Protein AF-A0A953X291-F1 (afdb_monomer)

Mean predicted aligned error: 5.27 Å

Secondary structure (DSSP, 8-state):
-HHHHHHHHHHHHHHHHHHHHHHHHHHHHHHHHHHTT-HHHHHHHHHHHHHHH--HHHHHHHHHHHHHTT-HHHHHHHHHHHHHSTTS--HHHHHHHHHHHHHHHHHTT-HHHHHH-

Nearest PDB structures (foldseek):
  9hmf-assembly1_K  TM=7.907E-01  e=2.270E+00  Campylobacter jejuni
  8sah-assembly1_B  TM=6.135E-01  e=1.392E+00  Homo sapiens
  8w15-assembly1_B  TM=6.380E-01  e=1.928E+00  Homo sapiens
  2xpi-assembly1_D  TM=4.468E-01  e=1.318E+00  Schizosaccharomyces pombe
  3q15-assembly1_A-2  TM=4.221E-01  e=4.598E+00  Bacillus subtilis

Foldseek 3Di:
DPPVVVVVVVVVVVVVVVVVVVVLVVLLVVLVVCLVPPLPVQLVVLVVVCVVPNALSSLLSNLVSCLSVVVLQSSLVSLQCLLVDPRSDDPVSSVVSLVSSLVSCVVVVNNVVSVVD

Sequence (117 aa):
MSLIAAAVSLALLQTAGEKLATAEQARLDACLARIQSDPENAYEDGLAWSFEGNRPGARQCTALALIALGHIEDGAARLVDLANASDGGTMEQRAAYLSQAGNAYIEADAPDQALTA

pLDDT: mean 92.33, std 12.75, range [52.38, 98.88]

Structure (mmCIF, N/CA/C/O backbone):
data_AF-A0A953X291-F1
#
_entry.id   AF-A0A953X291-F1
#
loop_
_atom_site.group_PDB
_atom_site.id
_atom_site.type_symbol
_atom_site.label_atom_id
_atom_site.label_alt_id
_atom_site.label_comp_id
_atom_site.label_asym_id
_atom_site.label_entity_id
_atom_site.label_seq_id
_atom_site.pdbx_PDB_ins_code
_atom_site.Cartn_x
_atom_site.Cartn_y
_atom_site.Cartn_z
_atom_site.occupancy
_atom_site.B_iso_or_equiv
_atom_site.auth_seq_id
_atom_site.auth_comp_id
_atom_site.auth_asym_id
_atom_site.auth_atom_id
_atom_site.pdbx_PDB_model_num
ATOM 1 N N . MET A 1 1 ? 44.736 -7.447 -17.790 1.00 52.38 1 MET A N 1
ATOM 2 C CA . MET A 1 1 ? 43.539 -7.252 -18.642 1.00 52.38 1 MET A CA 1
ATOM 3 C C . MET A 1 1 ? 42.230 -7.814 -18.069 1.00 52.38 1 MET A C 1
ATOM 5 O O . MET A 1 1 ? 41.194 -7.354 -18.520 1.00 52.38 1 MET A O 1
ATOM 9 N N . SER A 1 2 ? 42.215 -8.713 -17.070 1.00 57.78 2 SER A N 1
ATOM 10 C CA . SER A 1 2 ? 40.951 -9.274 -16.528 1.00 57.78 2 SER A CA 1
ATOM 11 C C . SER A 1 2 ? 40.185 -8.402 -15.523 1.00 57.78 2 SER A C 1
ATOM 13 O O . SER A 1 2 ? 38.991 -8.608 -15.346 1.00 57.78 2 SER A O 1
ATOM 15 N N . LEU A 1 3 ? 40.825 -7.425 -14.872 1.00 54.12 3 LEU A N 1
ATOM 16 C CA . LEU A 1 3 ? 40.175 -6.632 -13.812 1.00 54.12 3 LEU A CA 1
ATOM 17 C C . LEU A 1 3 ? 39.234 -5.537 -14.348 1.00 54.12 3 LEU A C 1
ATOM 19 O O . LEU A 1 3 ? 38.282 -5.161 -13.674 1.00 54.12 3 LEU A O 1
ATOM 23 N N . ILE A 1 4 ? 39.457 -5.055 -15.575 1.00 56.19 4 ILE A N 1
ATOM 24 C CA . ILE A 1 4 ? 38.665 -3.962 -16.166 1.00 56.19 4 ILE A CA 1
ATOM 25 C C . ILE A 1 4 ? 37.320 -4.484 -16.706 1.00 56.19 4 ILE A C 1
ATOM 27 O O . ILE A 1 4 ? 36.299 -3.818 -16.565 1.00 56.19 4 ILE A O 1
ATOM 31 N N . ALA A 1 5 ? 37.286 -5.706 -17.251 1.00 53.94 5 ALA A N 1
ATOM 32 C CA . ALA A 1 5 ? 36.059 -6.316 -17.778 1.00 53.94 5 ALA A CA 1
ATOM 33 C C . ALA A 1 5 ? 35.026 -6.650 -16.678 1.00 53.94 5 ALA A C 1
ATOM 35 O O . ALA A 1 5 ? 33.819 -6.526 -16.894 1.00 53.94 5 ALA A O 1
ATOM 36 N N . ALA A 1 6 ? 35.488 -7.012 -15.475 1.00 56.22 6 ALA A N 1
ATOM 37 C CA . ALA A 1 6 ? 34.613 -7.272 -14.331 1.00 56.22 6 ALA A CA 1
ATOM 38 C C . ALA A 1 6 ? 33.943 -5.990 -13.794 1.00 56.22 6 ALA A C 1
ATOM 40 O O . ALA A 1 6 ? 32.777 -6.021 -13.406 1.00 56.22 6 ALA A O 1
ATOM 41 N N . ALA A 1 7 ? 34.643 -4.849 -13.831 1.00 58.19 7 ALA A N 1
ATOM 42 C CA . ALA A 1 7 ? 34.129 -3.572 -13.3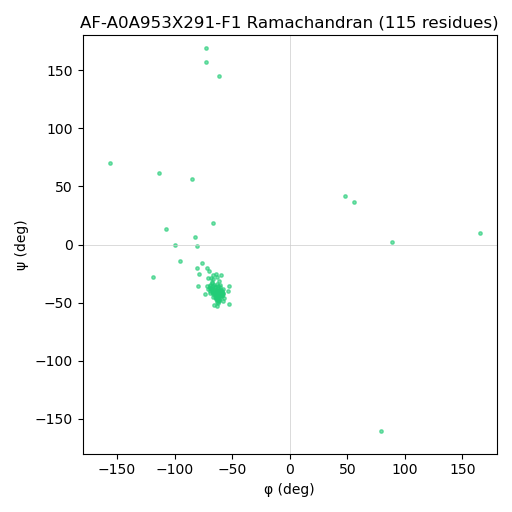30 1.00 58.19 7 ALA A CA 1
ATOM 43 C C . ALA A 1 7 ? 32.988 -2.997 -14.196 1.00 58.19 7 ALA A C 1
ATOM 45 O O . ALA A 1 7 ? 32.012 -2.476 -13.662 1.00 58.19 7 ALA A O 1
ATOM 46 N N . VAL A 1 8 ? 33.067 -3.146 -15.525 1.00 58.72 8 VAL A N 1
ATOM 47 C CA . VAL A 1 8 ? 32.016 -2.685 -16.459 1.00 58.72 8 VAL A CA 1
ATOM 48 C C . VAL A 1 8 ? 30.715 -3.477 -16.286 1.00 58.72 8 VAL A C 1
ATOM 50 O O . VAL A 1 8 ? 29.625 -2.916 -16.372 1.00 58.72 8 VAL A O 1
ATOM 53 N N . SER A 1 9 ? 30.824 -4.772 -15.983 1.00 60.94 9 SER A N 1
ATOM 54 C CA . SER A 1 9 ? 29.667 -5.651 -15.784 1.00 60.94 9 SER A CA 1
ATOM 55 C C . SER A 1 9 ? 28.876 -5.278 -14.523 1.00 60.94 9 SER A C 1
ATOM 57 O O . SER A 1 9 ? 27.650 -5.276 -14.547 1.00 60.94 9 SER A O 1
ATOM 59 N N . LEU A 1 10 ? 29.560 -4.893 -13.439 1.00 60.06 10 LEU A N 1
ATOM 60 C CA . LEU A 1 10 ? 28.919 -4.536 -12.169 1.00 60.06 10 LEU A CA 1
ATOM 61 C C . LEU A 1 10 ? 28.186 -3.182 -12.228 1.00 60.06 10 LEU A C 1
ATOM 63 O O . LEU A 1 10 ? 27.112 -3.039 -11.647 1.00 60.06 10 LEU A O 1
ATOM 67 N N . ALA A 1 11 ? 28.729 -2.209 -12.968 1.00 62.97 11 ALA A N 1
ATOM 68 C CA . ALA A 1 11 ? 28.122 -0.885 -13.123 1.00 62.97 11 ALA A CA 1
ATOM 69 C C . ALA A 1 11 ? 26.780 -0.927 -13.883 1.00 62.97 11 ALA A C 1
ATOM 71 O O . ALA A 1 11 ? 25.855 -0.190 -13.550 1.00 62.97 11 ALA A O 1
ATOM 72 N N . LEU A 1 12 ? 26.638 -1.819 -14.871 1.00 64.06 12 LEU A N 1
ATOM 73 C CA . LEU A 1 12 ? 25.400 -1.959 -15.649 1.00 64.06 12 LEU A CA 1
ATOM 74 C C . LEU A 1 12 ? 24.235 -2.511 -14.809 1.00 64.06 12 LEU A C 1
ATOM 76 O O . LEU A 1 12 ? 23.111 -2.025 -14.944 1.00 64.06 12 LEU A O 1
ATOM 80 N N . LEU A 1 13 ? 24.491 -3.470 -13.908 1.00 65.25 13 LEU A N 1
ATOM 81 C CA . LEU A 1 13 ? 23.443 -4.065 -13.064 1.00 65.25 13 LEU A CA 1
ATOM 82 C C . LEU A 1 13 ? 22.823 -3.061 -12.080 1.00 65.25 13 LEU A C 1
ATOM 84 O O . LEU A 1 13 ? 21.615 -3.106 -11.855 1.00 65.25 13 LEU A O 1
ATOM 88 N N . GLN A 1 14 ? 23.616 -2.140 -11.525 1.00 67.81 14 GLN A N 1
ATOM 89 C CA . GLN A 1 14 ? 23.114 -1.154 -10.558 1.00 67.81 14 GLN A CA 1
ATOM 90 C C . GLN A 1 14 ? 22.064 -0.225 -11.183 1.00 67.81 14 GLN A C 1
ATOM 92 O O . GLN A 1 14 ? 21.022 0.032 -10.586 1.00 67.81 14 GLN A O 1
ATOM 97 N N . THR A 1 15 ? 22.277 0.183 -12.436 1.00 77.50 15 THR A N 1
ATOM 98 C CA . THR A 1 15 ? 21.341 1.071 -13.145 1.00 77.50 15 THR A CA 1
ATOM 99 C C . THR A 1 15 ? 19.997 0.415 -13.463 1.00 77.50 15 THR A C 1
ATOM 101 O O . THR A 1 15 ? 18.984 1.104 -13.556 1.00 77.50 15 THR A O 1
ATOM 104 N N . ALA A 1 16 ? 19.961 -0.910 -13.636 1.00 83.06 16 ALA A N 1
ATOM 105 C CA . ALA A 1 16 ? 18.725 -1.629 -13.931 1.00 83.06 16 ALA A CA 1
ATOM 106 C C . ALA A 1 16 ? 17.822 -1.728 -12.693 1.00 83.06 16 ALA A C 1
ATOM 108 O O . ALA A 1 16 ? 16.621 -1.490 -12.797 1.00 83.06 16 ALA A O 1
ATOM 109 N N . GLY A 1 17 ? 18.401 -2.027 -11.525 1.00 84.62 17 GLY A N 1
ATOM 110 C CA . GLY A 1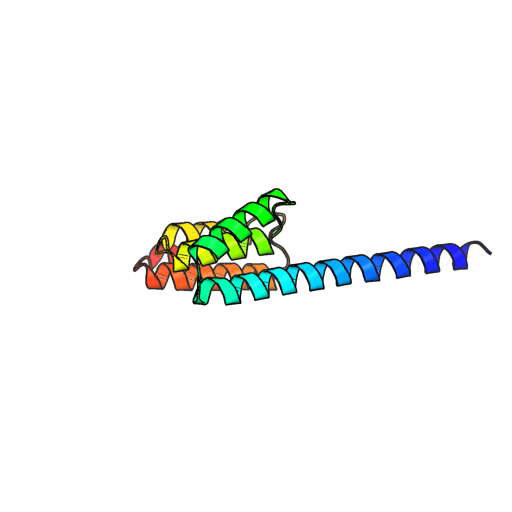 17 ? 17.661 -2.101 -10.263 1.00 84.62 17 GLY A CA 1
ATOM 111 C C . GLY A 1 17 ? 17.035 -0.763 -9.871 1.00 84.62 17 GLY A C 1
ATOM 112 O O . GLY A 1 17 ? 15.859 -0.716 -9.520 1.00 84.62 17 GLY A O 1
ATOM 113 N N . GLU A 1 18 ? 17.787 0.330 -10.011 1.00 88.06 18 GLU A N 1
ATOM 114 C CA . GLU A 1 18 ? 17.288 1.679 -9.732 1.00 88.06 18 GLU A CA 1
ATOM 115 C C . GLU A 1 18 ? 16.165 2.081 -10.697 1.00 88.06 18 GLU A C 1
ATOM 117 O O . GLU A 1 18 ? 15.107 2.517 -10.255 1.00 88.06 18 GLU A O 1
ATOM 122 N N . LYS A 1 19 ? 16.326 1.828 -12.005 1.00 91.31 19 LYS A N 1
ATOM 123 C CA . LYS A 1 19 ? 15.264 2.074 -12.996 1.00 91.31 19 LYS A CA 1
ATOM 124 C C . LYS A 1 19 ? 13.983 1.303 -12.691 1.00 91.31 19 LYS A C 1
ATOM 126 O O . LYS A 1 19 ? 12.898 1.858 -12.842 1.00 91.31 19 LYS A O 1
ATOM 131 N N . LEU A 1 20 ? 14.101 0.040 -12.277 1.00 89.88 20 LEU A N 1
ATOM 132 C CA . LEU A 1 20 ? 12.948 -0.757 -11.864 1.00 89.88 20 LEU A CA 1
ATOM 133 C C . LEU A 1 20 ? 12.290 -0.151 -10.623 1.00 89.88 20 LEU A C 1
ATOM 135 O O . LEU A 1 20 ? 11.082 0.034 -10.627 1.00 89.88 20 LEU A O 1
ATOM 139 N N . ALA A 1 21 ? 13.062 0.217 -9.598 1.00 90.50 21 ALA A N 1
ATOM 140 C CA . ALA A 1 21 ? 12.520 0.854 -8.399 1.00 90.50 21 ALA A CA 1
ATOM 141 C C . ALA A 1 21 ? 11.788 2.170 -8.722 1.00 90.50 21 ALA A C 1
ATOM 143 O O . ALA A 1 21 ? 10.676 2.383 -8.245 1.00 90.50 21 ALA A O 1
ATOM 144 N N . THR A 1 22 ? 12.357 3.016 -9.587 1.00 94.81 22 THR A N 1
ATOM 145 C CA . THR A 1 22 ? 11.704 4.247 -10.058 1.00 94.81 22 THR A CA 1
ATOM 146 C C . THR A 1 22 ? 10.408 3.957 -10.816 1.00 94.81 22 THR A C 1
ATOM 148 O O . THR A 1 22 ? 9.414 4.645 -10.602 1.00 94.81 22 THR A O 1
ATOM 151 N N . ALA A 1 23 ? 10.390 2.944 -11.687 1.00 94.69 23 ALA A N 1
ATOM 152 C CA . ALA A 1 23 ? 9.192 2.574 -12.439 1.00 94.69 23 ALA A CA 1
ATOM 153 C C . ALA A 1 23 ? 8.079 2.021 -11.531 1.00 94.69 23 ALA A C 1
ATOM 155 O O . ALA A 1 23 ? 6.916 2.382 -11.697 1.00 94.69 23 ALA A O 1
ATOM 156 N N . GLU A 1 24 ? 8.431 1.184 -10.551 1.00 94.94 24 GLU A N 1
ATOM 157 C CA . GLU A 1 24 ? 7.486 0.650 -9.562 1.00 94.94 24 GLU A CA 1
ATOM 158 C C . GLU A 1 24 ? 6.900 1.774 -8.699 1.00 94.94 24 GLU A C 1
ATOM 160 O O . GLU A 1 24 ? 5.691 1.804 -8.477 1.00 94.94 24 GLU A O 1
ATOM 165 N N . GLN A 1 25 ? 7.729 2.734 -8.271 1.00 96.62 25 GLN A N 1
ATOM 166 C CA . GLN A 1 25 ? 7.258 3.900 -7.524 1.00 96.62 25 GLN A CA 1
ATOM 167 C C . GLN A 1 25 ? 6.316 4.766 -8.367 1.00 96.62 25 GLN A C 1
ATOM 169 O O . GLN A 1 25 ? 5.235 5.108 -7.904 1.00 96.62 25 GLN A O 1
ATOM 174 N N . ALA A 1 26 ? 6.667 5.056 -9.623 1.00 97.94 26 ALA A N 1
ATOM 175 C CA . ALA A 1 26 ? 5.810 5.837 -10.513 1.00 97.94 26 ALA A CA 1
ATOM 176 C C . ALA A 1 26 ? 4.449 5.160 -10.763 1.00 97.94 26 ALA A C 1
ATOM 178 O O . ALA A 1 26 ? 3.425 5.838 -10.851 1.00 97.94 26 ALA A O 1
ATOM 179 N N . ARG A 1 27 ? 4.417 3.822 -10.854 1.00 97.12 27 ARG A N 1
ATOM 180 C CA . ARG A 1 27 ? 3.165 3.060 -10.986 1.00 97.12 27 ARG A CA 1
ATOM 181 C C . ARG A 1 27 ? 2.330 3.110 -9.705 1.00 97.12 27 ARG A C 1
ATOM 183 O O . ARG A 1 27 ? 1.114 3.265 -9.795 1.00 97.12 27 ARG A O 1
ATOM 190 N N . LEU A 1 28 ? 2.965 3.034 -8.532 1.00 98.25 28 LEU A N 1
ATOM 191 C CA . LEU A 1 28 ? 2.282 3.235 -7.254 1.00 98.25 28 LEU A CA 1
ATOM 192 C C . LEU A 1 28 ? 1.693 4.649 -7.161 1.00 98.25 28 LEU A C 1
ATOM 194 O O . LEU A 1 28 ? 0.509 4.778 -6.873 1.00 98.25 28 LEU A O 1
ATOM 198 N N . ASP A 1 29 ? 2.466 5.689 -7.471 1.00 98.44 29 ASP A N 1
ATOM 199 C CA . ASP A 1 29 ? 2.002 7.082 -7.433 1.00 98.44 29 ASP A CA 1
ATOM 200 C C . ASP A 1 29 ? 0.795 7.303 -8.362 1.00 98.44 29 ASP A C 1
ATOM 202 O O . ASP A 1 29 ? -0.179 7.958 -7.988 1.00 98.44 29 ASP A O 1
ATOM 206 N N . ALA A 1 30 ? 0.820 6.702 -9.558 1.00 98.31 30 ALA A N 1
ATOM 207 C CA . ALA A 1 30 ? -0.306 6.726 -10.486 1.00 98.31 30 ALA A CA 1
ATOM 208 C C . ALA A 1 30 ? -1.546 6.015 -9.919 1.00 98.31 30 ALA A C 1
ATOM 210 O O . ALA A 1 30 ? -2.656 6.530 -10.053 1.00 98.31 30 ALA A O 1
ATOM 211 N N . CYS A 1 31 ? -1.368 4.870 -9.250 1.00 98.56 31 CYS A N 1
ATOM 212 C CA . CYS A 1 31 ? -2.467 4.202 -8.555 1.00 98.56 31 CYS A CA 1
ATOM 213 C C . CYS A 1 31 ? -3.048 5.081 -7.441 1.00 98.56 31 CYS A C 1
ATOM 215 O O . CYS A 1 31 ? -4.259 5.275 -7.395 1.00 98.56 31 CYS A O 1
ATOM 217 N N . LEU A 1 32 ? -2.204 5.674 -6.589 1.00 98.44 32 LEU A N 1
ATOM 218 C CA . LEU A 1 32 ? -2.654 6.556 -5.507 1.00 98.44 32 LEU A 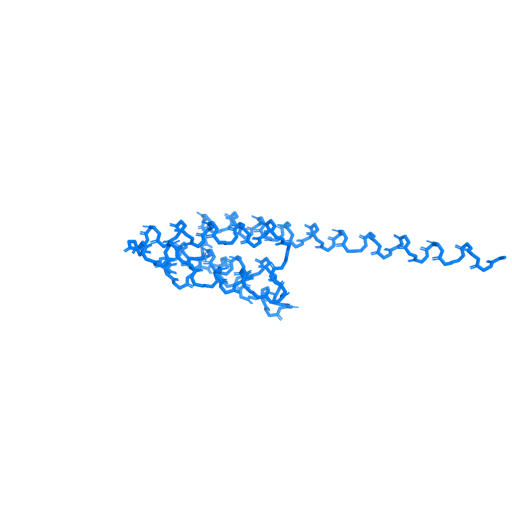CA 1
ATOM 219 C C . LEU A 1 32 ? -3.453 7.751 -6.040 1.00 98.44 32 LEU A C 1
ATOM 221 O O . LEU A 1 32 ? -4.473 8.117 -5.462 1.00 98.44 32 LEU A O 1
ATOM 225 N N . ALA A 1 33 ? -3.028 8.333 -7.163 1.00 98.56 33 ALA A N 1
ATOM 226 C CA . ALA A 1 33 ? -3.784 9.389 -7.827 1.00 98.56 33 ALA A CA 1
ATOM 227 C C . ALA A 1 33 ? -5.137 8.887 -8.363 1.00 98.56 33 ALA A C 1
ATOM 229 O O . ALA A 1 33 ? -6.135 9.599 -8.256 1.00 98.56 33 ALA A O 1
ATOM 230 N N . ARG A 1 34 ? -5.183 7.666 -8.915 1.00 98.62 34 ARG A N 1
ATOM 231 C CA . ARG A 1 34 ? -6.410 7.060 -9.452 1.00 98.62 34 ARG A CA 1
ATOM 232 C C . ARG A 1 34 ? -7.414 6.701 -8.363 1.00 98.62 34 ARG A C 1
ATOM 234 O O . ARG A 1 34 ? -8.599 6.928 -8.564 1.00 98.62 34 ARG A O 1
ATOM 241 N N . ILE A 1 35 ? -6.961 6.229 -7.202 1.00 98.81 35 ILE A N 1
ATOM 242 C CA . ILE A 1 35 ? -7.829 5.920 -6.053 1.00 98.81 35 ILE A CA 1
ATOM 243 C C . ILE A 1 35 ? -8.729 7.111 -5.691 1.00 98.81 35 ILE A C 1
ATOM 245 O O . ILE A 1 35 ? -9.892 6.920 -5.350 1.00 98.81 35 ILE A O 1
ATOM 249 N N . GLN A 1 36 ? -8.226 8.340 -5.833 1.00 97.69 36 GLN A N 1
ATOM 250 C CA . GLN A 1 36 ? -8.975 9.549 -5.480 1.00 97.69 36 GLN A CA 1
ATOM 251 C C . GLN A 1 36 ? -10.122 9.889 -6.438 1.00 97.69 36 GLN A C 1
ATOM 253 O O . GLN A 1 36 ? -11.005 10.664 -6.074 1.00 97.69 36 GLN A O 1
ATOM 258 N N . SER A 1 37 ? -10.107 9.370 -7.666 1.00 98.38 37 SER A N 1
ATOM 259 C CA . SER A 1 37 ? -11.113 9.681 -8.690 1.00 98.38 37 SER A CA 1
ATOM 260 C C . SER A 1 37 ? -11.906 8.466 -9.167 1.00 98.38 37 SER A C 1
ATOM 262 O O . SER A 1 37 ? -13.044 8.624 -9.601 1.00 98.38 37 SER A O 1
ATOM 264 N N . ASP A 1 38 ? -11.316 7.274 -9.100 1.00 98.69 38 ASP A N 1
ATOM 265 C CA . ASP A 1 38 ? -11.821 6.030 -9.676 1.00 98.69 38 ASP A CA 1
ATOM 266 C C . ASP A 1 38 ? -11.225 4.815 -8.925 1.00 98.69 38 ASP A C 1
ATOM 268 O O . ASP A 1 38 ? -10.350 4.109 -9.446 1.00 98.69 38 ASP A O 1
ATOM 272 N N . PRO A 1 39 ? -11.641 4.593 -7.662 1.00 98.62 39 PRO A N 1
ATOM 273 C CA . PRO A 1 39 ? -11.075 3.546 -6.813 1.00 98.62 39 PRO A CA 1
ATOM 274 C C . PRO A 1 39 ? -11.387 2.127 -7.306 1.00 98.62 39 PRO A C 1
ATOM 276 O O . PRO A 1 39 ? -10.587 1.224 -7.074 1.00 98.62 39 PRO A O 1
ATOM 279 N N . GLU A 1 40 ? -12.491 1.925 -8.033 1.00 98.75 40 GLU A N 1
ATOM 280 C CA . GLU A 1 40 ? -12.853 0.623 -8.610 1.0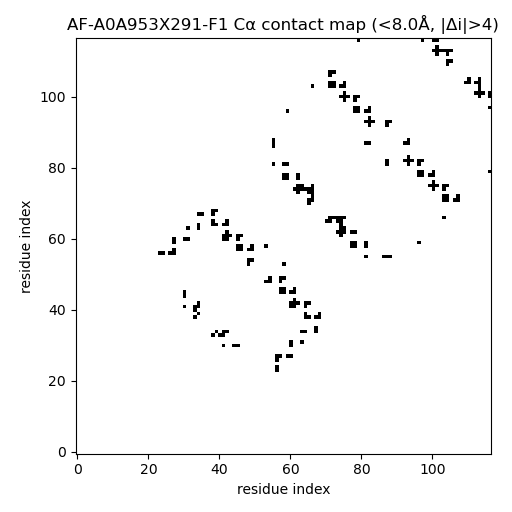0 98.75 40 GLU A CA 1
ATOM 281 C C . GLU A 1 40 ? -11.844 0.200 -9.681 1.00 98.75 40 GLU A C 1
ATOM 283 O O . GLU A 1 40 ? -11.244 -0.869 -9.580 1.00 98.75 40 GLU A O 1
ATOM 288 N N . ASN A 1 41 ? -11.554 1.060 -10.662 1.00 98.62 41 ASN A N 1
ATOM 289 C CA . ASN A 1 41 ? -10.535 0.702 -11.646 1.00 98.62 41 ASN A CA 1
ATOM 290 C C . ASN A 1 41 ? -9.120 0.714 -11.053 1.00 98.62 41 ASN A C 1
ATOM 292 O O . ASN A 1 41 ? -8.275 -0.039 -11.522 1.00 98.62 41 ASN A O 1
ATOM 296 N N . ALA A 1 42 ? -8.832 1.528 -10.028 1.00 98.69 42 ALA A N 1
ATOM 297 C CA . ALA A 1 42 ? -7.548 1.442 -9.327 1.00 98.69 42 ALA A CA 1
ATOM 298 C C . ALA A 1 42 ? -7.353 0.074 -8.650 1.00 98.69 42 ALA A C 1
ATOM 300 O O . ALA A 1 42 ? -6.247 -0.468 -8.666 1.00 98.69 42 ALA A O 1
ATOM 301 N N . TYR A 1 43 ? -8.424 -0.500 -8.094 1.00 98.69 43 TYR A N 1
ATOM 302 C CA . TYR A 1 43 ? -8.416 -1.850 -7.543 1.00 98.69 43 TYR A CA 1
ATOM 303 C C . TYR A 1 43 ? -8.121 -2.896 -8.624 1.00 98.69 43 TYR A C 1
ATOM 305 O O . TYR A 1 43 ? -7.194 -3.689 -8.460 1.00 98.69 43 TYR A O 1
ATOM 313 N N . GLU A 1 44 ? -8.831 -2.854 -9.754 1.00 98.38 44 GLU A N 1
ATOM 314 C CA . GLU A 1 44 ? -8.613 -3.783 -10.873 1.00 98.38 44 GLU A CA 1
ATOM 315 C C . GLU A 1 44 ? -7.208 -3.648 -11.486 1.00 98.38 44 GLU A C 1
ATOM 317 O O . GLU A 1 44 ? -6.531 -4.649 -11.730 1.00 98.38 44 GLU A O 1
ATOM 322 N N . ASP A 1 45 ? -6.713 -2.419 -11.662 1.00 97.75 45 ASP A N 1
ATOM 323 C CA . ASP A 1 45 ? -5.344 -2.148 -12.117 1.00 97.75 45 ASP A CA 1
ATOM 324 C C . ASP A 1 45 ? -4.305 -2.701 -11.125 1.00 97.75 45 ASP A C 1
ATOM 326 O O . ASP A 1 45 ? -3.274 -3.252 -11.528 1.00 97.75 45 ASP A O 1
ATOM 330 N N . GLY A 1 46 ? -4.575 -2.567 -9.822 1.00 97.94 46 GLY A N 1
ATOM 331 C CA . GLY A 1 46 ? -3.767 -3.122 -8.739 1.00 97.94 46 GLY A CA 1
ATOM 332 C C . GLY A 1 46 ? -3.716 -4.649 -8.778 1.00 97.94 46 GLY A C 1
ATOM 333 O O . GLY A 1 46 ? -2.628 -5.226 -8.704 1.00 97.94 46 GLY A O 1
ATOM 334 N N . LEU A 1 47 ? -4.861 -5.307 -8.981 1.00 98.00 47 LEU A N 1
ATOM 335 C CA . LEU A 1 47 ? -4.943 -6.758 -9.148 1.00 98.00 47 LEU A CA 1
ATOM 336 C C . LEU A 1 47 ? -4.181 -7.225 -10.390 1.00 98.00 47 LEU A C 1
ATOM 338 O O . LEU A 1 47 ? -3.371 -8.151 -10.300 1.00 98.00 47 LEU A O 1
ATOM 342 N N . ALA A 1 48 ? -4.391 -6.563 -11.530 1.00 97.81 48 ALA A N 1
ATOM 343 C CA . ALA A 1 48 ? -3.679 -6.853 -12.771 1.00 97.81 48 ALA A CA 1
ATOM 344 C C . ALA A 1 48 ? -2.160 -6.729 -12.582 1.00 97.81 48 ALA A C 1
ATOM 346 O O . ALA A 1 48 ? -1.412 -7.639 -12.941 1.00 97.81 48 ALA A O 1
ATOM 347 N N . TRP A 1 49 ? -1.701 -5.659 -11.926 1.00 96.94 49 TRP A N 1
ATOM 348 C CA . TRP A 1 49 ? -0.292 -5.491 -11.574 1.00 96.94 49 TRP A CA 1
ATOM 349 C C . TRP A 1 49 ? 0.210 -6.605 -10.647 1.00 96.94 49 TRP A C 1
ATOM 351 O O . TRP A 1 49 ? 1.310 -7.131 -10.833 1.00 96.94 49 TRP A O 1
ATOM 361 N N . SER A 1 50 ? -0.595 -7.025 -9.672 1.00 96.06 50 SER A N 1
ATOM 362 C CA . SER A 1 50 ? -0.249 -8.144 -8.799 1.00 96.06 50 SER A CA 1
ATOM 363 C C . SER A 1 50 ? -0.064 -9.455 -9.573 1.00 96.06 50 SER A C 1
ATOM 365 O O . SER A 1 50 ? 0.807 -10.244 -9.209 1.00 96.06 50 SER A O 1
ATOM 367 N N . PHE A 1 51 ? -0.775 -9.683 -10.679 1.00 96.19 51 PHE A N 1
ATOM 368 C CA . PHE A 1 51 ? -0.540 -10.856 -11.535 1.00 96.19 51 PHE A CA 1
ATOM 369 C C . PHE A 1 51 ? 0.784 -10.807 -12.315 1.00 96.19 51 PHE A C 1
ATOM 371 O O . PHE A 1 51 ? 1.315 -11.858 -12.670 1.00 96.19 51 PHE A O 1
ATOM 378 N N . GLU A 1 52 ? 1.366 -9.627 -12.542 1.00 94.19 52 GLU A N 1
ATOM 379 C CA . GLU A 1 52 ? 2.643 -9.478 -13.261 1.00 94.19 52 GLU A CA 1
ATOM 380 C C . GLU A 1 52 ? 3.869 -9.862 -12.412 1.00 94.19 52 GLU A C 1
ATOM 382 O O . GLU A 1 52 ? 4.960 -10.076 -12.941 1.00 94.19 52 GLU A O 1
ATOM 387 N N . GLY A 1 53 ? 3.714 -9.963 -11.091 1.00 89.88 53 GLY A N 1
ATOM 388 C CA . GLY A 1 53 ? 4.818 -10.336 -10.199 1.00 89.88 53 GLY A CA 1
ATOM 389 C C . GLY A 1 53 ? 4.584 -10.078 -8.716 1.00 89.88 53 GLY A C 1
ATOM 390 O O . GLY A 1 53 ? 5.530 -10.159 -7.937 1.00 89.88 53 GLY A O 1
ATOM 391 N N . ASN A 1 54 ? 3.352 -9.737 -8.334 1.00 91.69 54 ASN A N 1
ATOM 392 C CA . ASN A 1 54 ? 2.882 -9.549 -6.965 1.00 91.69 54 ASN A CA 1
ATOM 393 C C . ASN A 1 54 ? 3.805 -8.669 -6.112 1.00 91.69 54 ASN A C 1
ATOM 395 O O . ASN A 1 54 ? 4.097 -8.991 -4.965 1.00 91.69 54 ASN A O 1
ATOM 399 N N . ARG A 1 55 ? 4.312 -7.579 -6.692 1.00 92.94 55 ARG A N 1
ATOM 400 C CA . ARG A 1 55 ? 5.310 -6.695 -6.074 1.00 92.94 55 ARG A CA 1
ATOM 401 C C . ARG A 1 55 ? 4.667 -5.855 -4.955 1.00 92.94 55 ARG A C 1
ATOM 403 O O . ARG A 1 55 ? 3.457 -5.626 -5.001 1.00 92.94 55 ARG A O 1
ATOM 410 N N . PRO A 1 56 ? 5.433 -5.341 -3.972 1.00 97.38 56 PRO A N 1
ATOM 411 C CA . PRO A 1 56 ? 4.868 -4.600 -2.840 1.00 97.38 56 PRO A CA 1
ATOM 412 C C . PRO A 1 56 ? 3.968 -3.421 -3.226 1.00 97.38 56 PRO A C 1
ATOM 414 O O . PRO A 1 56 ? 2.904 -3.263 -2.636 1.00 97.38 56 PRO A O 1
ATOM 417 N N . GLY A 1 57 ? 4.343 -2.653 -4.255 1.00 97.88 57 GLY A N 1
ATOM 418 C CA . GLY A 1 57 ? 3.535 -1.530 -4.742 1.00 97.88 57 GLY A CA 1
ATOM 419 C C . GLY A 1 57 ? 2.151 -1.954 -5.252 1.00 97.88 57 GLY A C 1
ATOM 420 O O . GLY A 1 57 ? 1.164 -1.293 -4.941 1.00 97.88 57 GLY A O 1
ATOM 421 N N . ALA A 1 58 ? 2.049 -3.094 -5.944 1.00 98.25 58 ALA A N 1
ATOM 422 C CA . ALA A 1 58 ? 0.775 -3.635 -6.431 1.00 98.25 58 ALA A CA 1
ATOM 423 C C . ALA A 1 58 ? -0.163 -4.016 -5.283 1.00 98.25 58 ALA A C 1
ATOM 425 O O . ALA A 1 58 ? -1.348 -3.677 -5.276 1.00 98.25 58 ALA A O 1
ATOM 426 N N . ARG A 1 59 ? 0.396 -4.676 -4.265 1.00 98.62 59 ARG A N 1
ATOM 427 C CA . ARG A 1 59 ? -0.345 -5.094 -3.072 1.00 98.62 59 ARG A CA 1
ATOM 428 C C . ARG A 1 59 ? -0.798 -3.890 -2.248 1.00 98.62 59 ARG A C 1
ATOM 430 O O . ARG A 1 59 ? -1.941 -3.872 -1.803 1.00 98.62 59 ARG A O 1
ATOM 437 N N . GLN A 1 60 ? 0.056 -2.872 -2.110 1.00 98.75 60 GLN A N 1
ATOM 438 C CA . GLN A 1 60 ? -0.300 -1.617 -1.448 1.00 98.75 60 GLN A CA 1
ATOM 439 C C . GLN A 1 60 ? -1.423 -0.890 -2.199 1.00 98.75 60 GLN A C 1
ATOM 441 O O . GLN A 1 60 ? -2.420 -0.526 -1.586 1.00 98.75 60 GLN A O 1
ATOM 446 N N . CYS A 1 61 ? -1.289 -0.729 -3.519 1.00 98.75 61 CYS A N 1
ATOM 447 C CA . CYS A 1 61 ? -2.313 -0.142 -4.385 1.00 98.75 61 CYS A CA 1
ATOM 448 C C . CYS A 1 61 ? -3.670 -0.845 -4.212 1.00 98.75 61 CYS A C 1
ATOM 450 O O . CYS A 1 61 ? -4.668 -0.200 -3.904 1.00 98.75 61 CYS A O 1
ATOM 452 N N . THR A 1 62 ? -3.681 -2.177 -4.308 1.00 98.75 62 THR A N 1
ATOM 453 C CA . THR A 1 62 ? -4.891 -2.998 -4.148 1.00 98.75 62 THR A CA 1
ATOM 454 C C . THR A 1 62 ? -5.541 -2.798 -2.775 1.00 98.75 62 THR A C 1
ATOM 456 O O . THR A 1 62 ? -6.758 -2.664 -2.674 1.00 98.75 62 THR A O 1
ATOM 459 N N . ALA A 1 63 ? -4.741 -2.770 -1.707 1.00 98.88 63 ALA A N 1
ATOM 460 C CA . ALA A 1 63 ? -5.242 -2.618 -0.346 1.00 98.88 63 ALA A CA 1
ATOM 461 C C . ALA A 1 63 ? -5.819 -1.218 -0.077 1.00 98.88 63 ALA A C 1
ATOM 463 O O . ALA A 1 63 ? -6.884 -1.091 0.520 1.00 98.88 63 ALA A O 1
ATOM 464 N N . LEU A 1 64 ? -5.157 -0.168 -0.565 1.00 98.88 64 LEU A N 1
ATOM 465 C CA . LEU A 1 64 ? -5.649 1.206 -0.439 1.00 98.88 64 LEU A CA 1
ATOM 466 C C . LEU A 1 64 ? -6.890 1.463 -1.294 1.00 98.88 64 LEU A C 1
ATOM 468 O O . LEU A 1 64 ? -7.783 2.188 -0.865 1.00 98.88 64 LEU A O 1
ATOM 472 N N . ALA A 1 65 ? -6.975 0.852 -2.477 1.00 98.88 65 ALA A N 1
ATOM 473 C CA . ALA A 1 65 ? -8.178 0.915 -3.293 1.00 98.88 65 ALA A CA 1
ATOM 474 C C . ALA A 1 65 ? -9.365 0.233 -2.590 1.00 98.88 65 ALA A C 1
ATOM 476 O O . ALA A 1 65 ? -10.456 0.791 -2.579 1.00 98.88 65 ALA A O 1
ATOM 477 N N . LEU A 1 66 ? -9.152 -0.908 -1.913 1.00 98.75 66 LEU A N 1
ATOM 478 C CA . LEU A 1 66 ? -10.186 -1.539 -1.076 1.00 98.75 66 LEU A CA 1
ATOM 479 C C . LEU A 1 66 ? -10.666 -0.624 0.053 1.00 98.75 66 LEU A C 1
ATOM 481 O O . LEU A 1 66 ? -11.873 -0.512 0.260 1.00 98.75 66 LEU A O 1
ATOM 485 N N . ILE A 1 67 ? -9.744 0.057 0.740 1.00 98.81 67 ILE A N 1
ATOM 486 C CA . ILE A 1 67 ? -10.095 1.039 1.776 1.00 98.81 67 ILE A CA 1
ATOM 487 C C . ILE A 1 67 ? -10.981 2.138 1.180 1.00 98.81 67 ILE A C 1
ATOM 489 O O . ILE A 1 67 ? -12.058 2.405 1.706 1.00 98.81 67 ILE A O 1
ATOM 493 N N . ALA A 1 68 ? -10.590 2.707 0.038 1.00 98.69 68 ALA A N 1
ATOM 494 C CA . ALA A 1 68 ? -11.367 3.745 -0.639 1.00 98.69 68 ALA A CA 1
ATOM 495 C C . ALA A 1 68 ? -12.743 3.266 -1.145 1.00 98.69 68 ALA A C 1
ATOM 497 O O . ALA A 1 68 ? -13.666 4.069 -1.265 1.00 98.69 68 ALA A O 1
ATOM 498 N N . LEU A 1 69 ? -12.901 1.967 -1.417 1.00 98.69 69 LEU A N 1
ATOM 499 C CA . LEU A 1 69 ? -14.180 1.340 -1.770 1.00 98.69 69 LEU A CA 1
ATOM 500 C C . LEU A 1 69 ? -15.068 1.035 -0.549 1.00 98.69 69 LEU A C 1
ATOM 502 O O . LEU A 1 69 ? -16.177 0.531 -0.712 1.00 98.69 69 LEU A O 1
ATOM 506 N N . GLY A 1 70 ? -14.607 1.334 0.669 1.00 98.38 70 GLY A N 1
ATOM 507 C CA . GLY A 1 70 ? -15.339 1.084 1.912 1.00 98.38 70 GLY A CA 1
ATOM 508 C C . GLY A 1 70 ? -15.085 -0.295 2.526 1.00 98.38 70 GLY A C 1
ATOM 509 O O . GLY A 1 70 ? -15.626 -0.601 3.586 1.00 98.38 70 GLY A O 1
ATOM 510 N N . HIS A 1 71 ? -14.219 -1.113 1.926 1.00 98.62 71 HIS A N 1
ATOM 511 C CA . HIS A 1 71 ? -13.731 -2.365 2.514 1.00 98.62 71 HIS A CA 1
ATOM 512 C C . HIS A 1 71 ? -12.538 -2.080 3.439 1.00 98.62 71 HIS A C 1
ATOM 514 O O . HIS A 1 71 ? -11.430 -2.581 3.233 1.00 98.62 71 HIS A O 1
ATOM 520 N N . ILE A 1 72 ? -12.763 -1.207 4.427 1.00 98.62 72 ILE A N 1
ATOM 521 C CA . ILE A 1 72 ? -11.706 -0.551 5.208 1.00 98.62 72 ILE A CA 1
ATOM 522 C C . ILE A 1 72 ? -10.877 -1.571 5.999 1.00 98.62 72 ILE A C 1
ATOM 524 O O . ILE A 1 72 ? -9.657 -1.608 5.846 1.00 98.62 72 ILE A O 1
ATOM 528 N N . GLU A 1 73 ? -11.519 -2.440 6.787 1.00 98.38 73 GLU A N 1
ATOM 529 C CA . GLU A 1 73 ? -10.811 -3.455 7.584 1.00 98.38 73 GLU A CA 1
ATOM 530 C C . GLU A 1 73 ? -10.074 -4.481 6.709 1.00 98.38 73 GLU A C 1
ATOM 532 O O . GLU A 1 73 ? -8.924 -4.813 6.991 1.00 98.38 73 GLU A O 1
ATOM 537 N N . ASP A 1 74 ? -10.684 -4.938 5.609 1.00 98.50 74 ASP A N 1
ATOM 538 C CA . ASP A 1 74 ? -10.056 -5.898 4.691 1.00 98.50 74 ASP A CA 1
ATOM 539 C C . ASP A 1 74 ? -8.805 -5.309 4.024 1.00 98.50 74 ASP A C 1
ATOM 541 O O . ASP A 1 74 ? -7.780 -5.983 3.872 1.00 98.50 74 ASP A O 1
ATOM 545 N N . GLY A 1 75 ? -8.867 -4.041 3.611 1.00 98.75 75 GLY A N 1
ATOM 546 C CA . GLY A 1 75 ? -7.707 -3.346 3.067 1.00 98.75 75 GLY A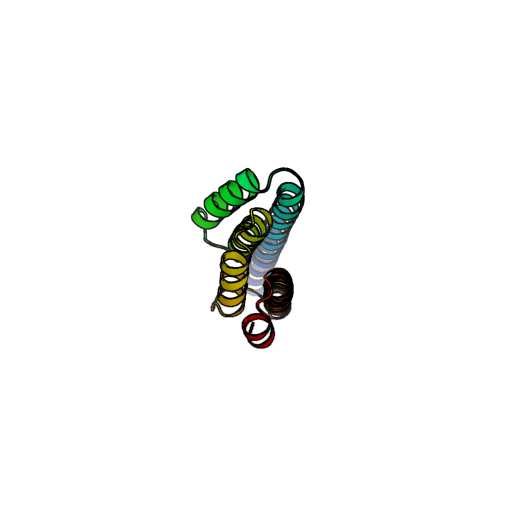 CA 1
ATOM 547 C C . GLY A 1 75 ? -6.635 -3.081 4.130 1.00 98.75 75 GLY A C 1
ATOM 548 O O . GLY A 1 75 ? -5.450 -3.275 3.856 1.00 98.75 75 GLY A O 1
ATOM 549 N N . ALA A 1 76 ? -7.023 -2.737 5.362 1.00 98.81 76 ALA A N 1
ATOM 550 C CA . ALA A 1 76 ? -6.093 -2.579 6.480 1.00 98.81 76 ALA A CA 1
ATOM 551 C C . ALA A 1 76 ? -5.352 -3.890 6.800 1.00 98.81 76 ALA A C 1
ATOM 553 O O . ALA A 1 76 ? -4.122 -3.900 6.872 1.00 98.81 76 ALA A O 1
ATOM 554 N N . ALA A 1 77 ? -6.067 -5.014 6.893 1.00 98.75 77 ALA A N 1
ATOM 555 C CA . ALA A 1 77 ? -5.481 -6.334 7.122 1.00 98.75 77 ALA A CA 1
ATOM 556 C C . ALA A 1 77 ? -4.456 -6.702 6.039 1.00 98.75 77 ALA A C 1
ATOM 558 O O . ALA A 1 77 ? -3.350 -7.150 6.341 1.00 98.75 77 ALA A O 1
ATOM 559 N N . ARG A 1 78 ? -4.762 -6.413 4.770 1.00 98.69 78 ARG A N 1
ATOM 560 C CA . ARG A 1 78 ? -3.832 -6.639 3.652 1.00 98.69 78 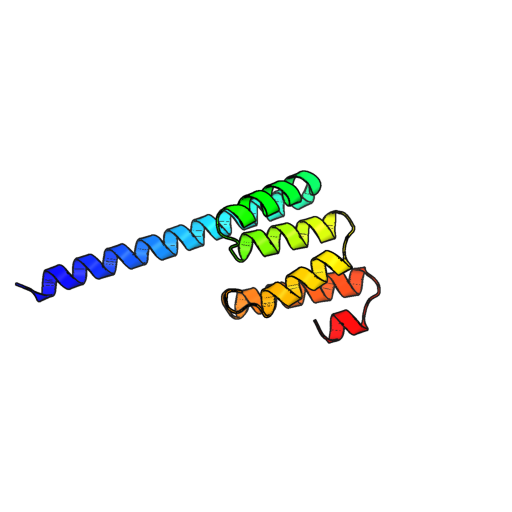ARG A CA 1
ATOM 561 C C . ARG A 1 78 ? -2.552 -5.809 3.750 1.00 98.69 78 ARG A C 1
ATOM 563 O O . ARG A 1 78 ? -1.497 -6.277 3.320 1.00 98.69 78 ARG A O 1
ATOM 570 N N . LEU A 1 79 ? -2.620 -4.591 4.288 1.00 98.88 79 LEU A N 1
ATOM 571 C CA . LEU A 1 79 ? -1.438 -3.759 4.534 1.00 98.88 79 LEU A CA 1
ATOM 572 C C . LEU A 1 79 ? -0.582 -4.314 5.681 1.00 98.88 79 LEU A C 1
ATOM 574 O O . LEU A 1 79 ? 0.644 -4.317 5.562 1.00 98.88 79 LEU A O 1
ATOM 578 N N . VAL A 1 80 ? -1.202 -4.837 6.743 1.00 98.81 80 VAL A N 1
ATOM 579 C CA . VAL A 1 80 ? -0.494 -5.540 7.831 1.00 98.81 80 VAL A CA 1
ATOM 580 C C . VAL A 1 80 ? 0.206 -6.792 7.298 1.00 98.81 80 VAL A C 1
ATOM 582 O O . VAL A 1 80 ? 1.399 -6.991 7.539 1.00 98.81 80 VAL A O 1
ATOM 585 N N . ASP A 1 81 ? -0.488 -7.608 6.505 1.00 98.62 81 ASP A N 1
ATOM 586 C CA . ASP A 1 81 ? 0.101 -8.792 5.871 1.00 98.62 81 ASP A CA 1
ATOM 587 C C . ASP A 1 81 ? 1.289 -8.411 4.980 1.00 98.62 81 ASP A C 1
ATOM 589 O O . ASP A 1 81 ? 2.349 -9.041 5.022 1.00 98.62 81 ASP A O 1
ATOM 593 N N . LEU A 1 82 ? 1.148 -7.331 4.206 1.00 98.69 82 LEU A N 1
ATOM 594 C CA . LEU A 1 82 ? 2.219 -6.803 3.371 1.00 98.69 82 LEU A CA 1
ATOM 595 C C . LEU A 1 82 ? 3.432 -6.353 4.197 1.00 98.69 82 LEU A C 1
ATOM 597 O O . LEU A 1 82 ? 4.570 -6.653 3.828 1.00 98.69 82 LEU A O 1
ATOM 601 N N . ALA A 1 83 ? 3.203 -5.662 5.314 1.00 98.69 83 ALA A N 1
ATOM 602 C CA . ALA A 1 83 ? 4.258 -5.221 6.220 1.00 98.69 83 ALA A CA 1
ATOM 603 C C . ALA A 1 83 ? 5.029 -6.385 6.851 1.00 98.69 83 ALA A C 1
ATOM 605 O O . ALA A 1 83 ? 6.217 -6.236 7.144 1.00 98.69 83 ALA A O 1
ATOM 606 N N . ASN A 1 84 ? 4.386 -7.543 7.013 1.00 98.38 84 ASN A N 1
ATOM 607 C CA . ASN A 1 84 ? 4.970 -8.748 7.601 1.00 98.38 84 ASN A CA 1
ATOM 608 C C . ASN A 1 84 ? 5.526 -9.739 6.562 1.00 98.38 84 ASN A C 1
ATOM 610 O O . ASN A 1 84 ? 6.309 -10.625 6.906 1.00 98.38 84 ASN A O 1
ATOM 614 N N . ALA A 1 85 ? 5.193 -9.578 5.279 1.00 98.25 85 ALA A N 1
ATOM 615 C CA . ALA A 1 85 ? 5.651 -10.466 4.215 1.00 98.25 85 ALA A CA 1
ATOM 616 C C . ALA A 1 85 ? 7.184 -10.466 4.068 1.00 98.25 85 ALA A C 1
ATOM 618 O O . ALA A 1 85 ? 7.842 -9.426 4.183 1.00 98.25 85 ALA A O 1
ATOM 619 N N . SER A 1 86 ? 7.785 -11.613 3.735 1.00 97.00 86 SER A N 1
ATOM 620 C CA . SER A 1 86 ? 9.243 -11.727 3.540 1.00 97.00 86 SER A CA 1
ATOM 621 C C . SER A 1 86 ? 9.777 -10.818 2.428 1.00 97.00 86 SER A C 1
ATOM 623 O O . SER A 1 86 ? 10.930 -10.402 2.465 1.00 97.00 86 SER A O 1
ATOM 625 N N . ASP A 1 87 ? 8.929 -10.478 1.460 1.00 96.12 87 ASP A N 1
ATOM 626 C CA . ASP A 1 87 ? 9.221 -9.621 0.312 1.00 96.12 87 ASP A CA 1
ATOM 627 C C . ASP A 1 87 ? 8.568 -8.227 0.414 1.00 96.12 87 ASP A C 1
ATOM 629 O O . ASP A 1 87 ? 8.541 -7.495 -0.570 1.00 96.12 87 ASP A O 1
ATOM 633 N N . GLY A 1 88 ? 8.064 -7.833 1.591 1.00 96.31 88 GLY A N 1
ATOM 634 C CA . GLY A 1 88 ? 7.375 -6.559 1.856 1.00 96.31 88 GLY A CA 1
ATOM 635 C C . GLY A 1 88 ? 8.226 -5.285 1.757 1.00 96.31 88 GLY A C 1
ATOM 636 O O . GLY A 1 88 ? 7.841 -4.256 2.294 1.00 96.31 88 GLY A O 1
ATOM 637 N N . GLY A 1 89 ? 9.386 -5.327 1.105 1.00 95.50 89 GLY A N 1
ATOM 638 C CA . GLY A 1 89 ? 10.229 -4.149 0.905 1.00 95.50 89 GLY A CA 1
ATOM 639 C C . GLY A 1 89 ? 11.072 -3.745 2.120 1.00 95.50 89 GLY A C 1
ATOM 640 O O . G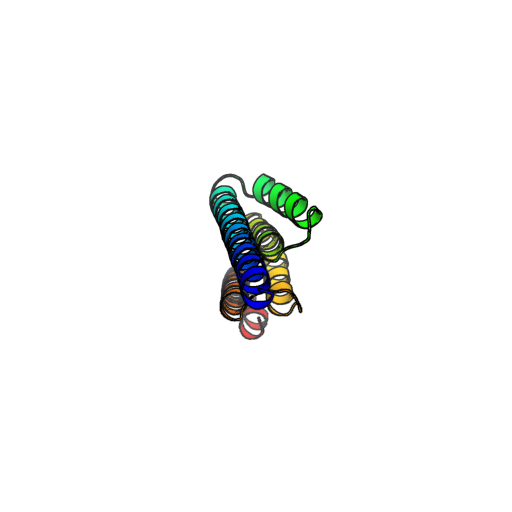LY A 1 89 ? 11.363 -4.563 3.004 1.00 95.50 89 GLY A O 1
ATOM 641 N N . THR A 1 90 ? 11.519 -2.486 2.115 1.00 96.38 90 THR A N 1
ATOM 642 C CA . THR A 1 90 ? 12.402 -1.899 3.137 1.00 96.38 90 THR A CA 1
ATOM 643 C C . THR A 1 90 ? 11.670 -1.652 4.458 1.00 96.38 90 THR A C 1
ATOM 645 O O . THR A 1 90 ? 10.445 -1.738 4.536 1.00 96.38 90 THR A O 1
ATOM 648 N N . MET A 1 91 ? 12.409 -1.325 5.522 1.00 97.81 91 MET A N 1
ATOM 649 C CA . MET A 1 91 ? 11.791 -0.999 6.813 1.00 97.81 91 MET A CA 1
ATOM 650 C C . MET A 1 91 ? 10.902 0.245 6.731 1.00 97.81 91 MET A C 1
ATOM 652 O O . MET A 1 91 ? 9.847 0.281 7.355 1.00 97.81 91 MET A O 1
ATOM 656 N N . GLU A 1 92 ? 11.287 1.233 5.925 1.00 97.62 92 GLU A N 1
ATOM 657 C CA . GLU A 1 92 ? 10.517 2.457 5.706 1.00 97.62 92 GLU A CA 1
ATOM 658 C C . GLU A 1 92 ? 9.187 2.153 5.010 1.00 97.62 92 GLU A C 1
ATOM 660 O O . GLU A 1 92 ? 8.145 2.666 5.413 1.00 97.62 92 GLU A O 1
ATOM 665 N N . GLN A 1 93 ? 9.205 1.272 4.006 1.00 98.00 93 GLN A N 1
ATOM 666 C CA . GLN A 1 93 ? 7.992 0.829 3.316 1.00 98.00 93 GLN A CA 1
ATOM 667 C C . GLN A 1 93 ? 7.056 0.081 4.268 1.00 98.00 93 GLN A C 1
ATOM 669 O O . GLN A 1 93 ? 5.871 0.394 4.337 1.00 98.00 93 GLN A O 1
ATOM 674 N N . ARG A 1 94 ? 7.596 -0.842 5.071 1.00 98.62 94 ARG A N 1
ATOM 675 C CA . ARG A 1 94 ? 6.819 -1.583 6.076 1.00 98.62 94 ARG A CA 1
ATOM 676 C C . ARG A 1 94 ? 6.192 -0.651 7.106 1.00 98.62 94 ARG A C 1
ATOM 678 O O . ARG A 1 94 ? 5.003 -0.765 7.372 1.00 98.62 94 ARG A O 1
ATOM 685 N N . ALA A 1 95 ? 6.956 0.308 7.627 1.00 98.50 95 ALA A N 1
ATOM 686 C CA . ALA A 1 95 ? 6.434 1.307 8.554 1.00 98.50 95 ALA A CA 1
ATOM 687 C C . ALA A 1 95 ? 5.305 2.135 7.922 1.00 98.50 95 ALA A C 1
ATOM 689 O O . ALA A 1 95 ? 4.294 2.398 8.572 1.00 98.50 95 ALA A O 1
ATOM 690 N N . ALA A 1 96 ? 5.434 2.494 6.641 1.00 98.38 96 ALA A N 1
ATOM 691 C CA . ALA A 1 96 ? 4.367 3.172 5.920 1.00 98.38 96 ALA A CA 1
ATOM 692 C C . ALA A 1 96 ? 3.108 2.299 5.815 1.00 98.38 96 ALA A C 1
ATOM 694 O O . ALA A 1 96 ? 2.011 2.817 6.017 1.00 98.38 96 ALA A O 1
ATOM 695 N N . TYR A 1 97 ? 3.226 1.003 5.510 1.00 98.81 97 TYR A N 1
ATOM 696 C CA . TYR A 1 97 ? 2.072 0.096 5.413 1.00 98.81 97 TYR A CA 1
ATOM 697 C C . TYR A 1 97 ? 1.339 -0.034 6.747 1.00 98.81 97 TYR A C 1
ATOM 699 O O . TYR A 1 97 ? 0.122 0.111 6.780 1.00 98.81 97 TYR A O 1
ATOM 707 N N . LEU A 1 98 ? 2.082 -0.211 7.843 1.00 98.81 98 LEU A N 1
ATOM 708 C CA . LEU A 1 98 ? 1.529 -0.281 9.200 1.00 98.81 98 LEU A CA 1
ATOM 709 C C . LEU A 1 98 ? 0.828 1.024 9.586 1.00 98.81 98 LEU A C 1
ATOM 711 O O . LEU A 1 98 ? -0.279 1.006 10.112 1.00 98.81 98 LEU A O 1
ATOM 715 N N . SER A 1 99 ? 1.422 2.175 9.255 1.00 98.56 99 SER A N 1
ATOM 716 C CA . SER A 1 99 ? 0.786 3.474 9.491 1.00 98.56 99 SER A CA 1
ATOM 717 C C . SER A 1 99 ? -0.510 3.643 8.691 1.00 98.56 99 SER A C 1
ATOM 719 O O . SER A 1 99 ? -1.480 4.183 9.218 1.00 98.56 99 SER A O 1
ATOM 721 N N . GLN A 1 100 ? -0.545 3.183 7.438 1.00 98.69 100 GLN A N 1
ATOM 722 C CA . GLN A 1 100 ? -1.754 3.210 6.611 1.00 98.69 100 GLN A CA 1
ATOM 723 C C . GLN A 1 100 ? -2.830 2.263 7.166 1.00 98.69 100 GLN A C 1
ATOM 725 O O . GLN A 1 100 ? -3.989 2.659 7.258 1.00 98.69 100 GLN A O 1
ATOM 730 N N . ALA A 1 101 ? -2.447 1.057 7.599 1.00 98.88 101 ALA A N 1
ATOM 731 C CA . ALA A 1 101 ? -3.350 0.092 8.223 1.00 98.88 101 ALA A CA 1
ATOM 732 C C . ALA A 1 101 ? -3.941 0.616 9.537 1.00 98.88 101 ALA A C 1
ATOM 734 O O . ALA A 1 101 ? -5.151 0.569 9.727 1.00 98.88 101 ALA A O 1
ATOM 735 N N . GLY A 1 102 ? -3.105 1.167 10.422 1.00 98.56 102 GLY A N 1
ATOM 736 C CA . GLY A 1 102 ? -3.544 1.729 11.698 1.00 98.56 102 GLY A CA 1
ATOM 737 C C . GLY A 1 102 ? -4.551 2.865 11.515 1.00 98.56 102 GLY A C 1
ATOM 738 O O . GLY A 1 102 ? -5.581 2.884 12.184 1.00 98.56 102 GLY A O 1
ATOM 739 N N . ASN A 1 103 ? -4.306 3.768 10.559 1.00 98.38 103 ASN A N 1
ATOM 740 C CA . ASN A 1 103 ? -5.254 4.837 10.232 1.00 98.38 103 ASN A CA 1
ATOM 741 C C . ASN A 1 103 ? -6.588 4.282 9.712 1.00 98.38 103 ASN A C 1
ATOM 743 O O . ASN A 1 103 ? -7.640 4.759 10.129 1.00 98.38 103 ASN A O 1
ATOM 747 N N . ALA A 1 104 ? -6.549 3.263 8.850 1.00 98.62 104 ALA A N 1
ATOM 748 C CA . ALA A 1 104 ? -7.750 2.614 8.333 1.00 98.62 104 ALA A CA 1
ATOM 749 C C . ALA A 1 104 ? -8.541 1.895 9.443 1.00 98.62 104 ALA A C 1
ATOM 751 O O . ALA A 1 104 ? -9.757 2.029 9.516 1.00 98.62 104 ALA A O 1
ATOM 752 N N . TYR A 1 105 ? -7.879 1.203 10.372 1.00 98.62 105 TYR A N 1
ATOM 753 C CA . TYR A 1 105 ? -8.565 0.603 11.521 1.00 98.62 105 TYR A CA 1
ATOM 754 C C . TYR A 1 105 ? -9.190 1.647 12.454 1.00 98.62 105 TYR A C 1
ATOM 756 O O . TYR A 1 105 ? -10.286 1.429 12.960 1.00 98.62 105 TYR A O 1
ATOM 764 N N . ILE A 1 106 ? -8.546 2.802 12.656 1.00 98.25 106 ILE A N 1
ATOM 765 C CA . ILE A 1 106 ? -9.155 3.917 13.400 1.00 98.25 106 ILE A CA 1
ATOM 766 C C . ILE A 1 106 ? -10.405 4.431 12.673 1.00 98.25 106 ILE A C 1
ATOM 768 O O . ILE A 1 106 ? -11.425 4.669 13.315 1.00 98.25 106 ILE A O 1
ATOM 772 N N . GLU A 1 107 ? -10.344 4.584 11.348 1.00 97.81 107 GLU A N 1
ATOM 773 C CA . GLU A 1 107 ? -11.491 4.989 10.523 1.00 97.81 107 GLU A CA 1
ATOM 774 C C . GLU A 1 107 ? -12.654 3.987 10.609 1.00 97.81 107 GLU A C 1
ATOM 776 O O . GLU A 1 107 ? -13.815 4.391 10.629 1.00 97.81 107 GLU A O 1
ATOM 781 N N . ALA A 1 108 ? -12.343 2.696 10.726 1.00 97.88 108 ALA A N 1
ATOM 782 C CA . ALA A 1 108 ? -13.315 1.616 10.866 1.00 97.88 108 ALA A CA 1
ATOM 783 C C . ALA A 1 108 ? -13.845 1.403 12.301 1.00 97.88 108 ALA A C 1
ATOM 785 O O . ALA A 1 108 ? -14.564 0.435 12.528 1.00 97.88 108 ALA A O 1
ATOM 786 N N . ASP A 1 109 ? -13.505 2.265 13.271 1.00 97.62 109 ASP A N 1
ATOM 787 C CA . ASP A 1 109 ? -13.844 2.088 14.698 1.00 97.62 109 ASP A CA 1
ATOM 788 C C . ASP A 1 109 ? -13.336 0.746 15.278 1.00 97.62 109 ASP A C 1
ATOM 790 O O . ASP A 1 109 ? -13.963 0.113 16.128 1.00 97.62 109 ASP A O 1
ATOM 794 N N . ALA A 1 110 ? -12.154 0.321 14.817 1.00 97.19 110 ALA A N 1
ATOM 795 C CA . ALA A 1 110 ? -11.472 -0.922 15.179 1.00 97.19 110 ALA A CA 1
ATOM 796 C C . ALA A 1 110 ? -10.155 -0.656 15.955 1.00 97.19 110 ALA A C 1
ATOM 798 O O . ALA A 1 110 ? -9.061 -0.994 15.488 1.00 97.19 110 ALA A O 1
ATOM 799 N N . PRO A 1 111 ? -10.203 -0.022 17.146 1.00 94.62 111 PRO A N 1
ATOM 800 C CA . PRO A 1 111 ? -9.011 0.454 17.854 1.00 94.62 111 PRO A CA 1
ATOM 801 C C . PRO A 1 111 ? -8.089 -0.667 18.356 1.00 94.62 111 PRO A C 1
ATOM 803 O O . PRO A 1 111 ? -6.877 -0.460 18.433 1.00 94.62 111 PRO A O 1
ATOM 806 N N . ASP A 1 112 ? -8.631 -1.846 18.673 1.00 96.88 112 ASP A N 1
ATOM 807 C 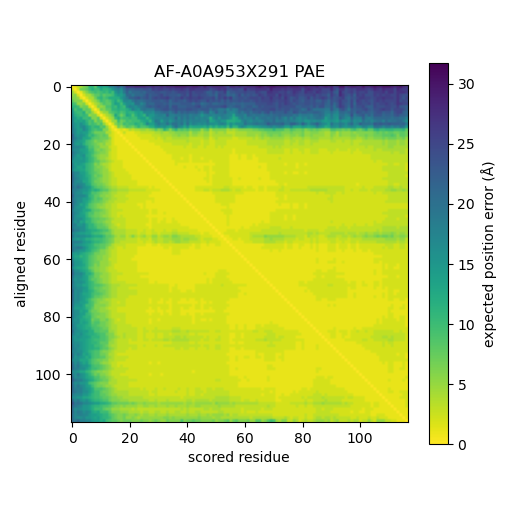CA . ASP A 1 112 ? -7.829 -2.995 19.106 1.00 96.88 112 ASP A CA 1
ATOM 808 C C . ASP A 1 112 ? -6.945 -3.496 17.957 1.00 96.88 112 ASP A C 1
ATOM 810 O O . ASP A 1 112 ? -5.741 -3.682 18.139 1.00 96.88 112 ASP A O 1
ATOM 814 N N . GLN A 1 113 ? -7.509 -3.622 16.748 1.00 97.00 113 GLN A N 1
ATOM 815 C CA . GLN A 1 113 ? -6.740 -3.933 15.545 1.00 97.00 113 GLN A CA 1
ATOM 816 C C . GLN A 1 113 ? -5.712 -2.838 15.250 1.00 97.00 113 GLN A C 1
ATOM 818 O O . GLN A 1 113 ? -4.557 -3.165 14.990 1.00 97.00 113 GLN A O 1
ATOM 823 N N . ALA A 1 114 ? -6.090 -1.557 15.358 1.00 96.19 114 ALA A N 1
ATOM 824 C CA . ALA A 1 114 ? -5.178 -0.433 15.136 1.00 96.19 114 ALA A CA 1
ATOM 825 C C . ALA A 1 114 ? -3.951 -0.467 16.065 1.00 96.19 114 ALA A C 1
ATOM 827 O O . ALA A 1 114 ? -2.846 -0.146 15.634 1.00 96.19 114 ALA A O 1
ATOM 828 N N . LEU A 1 115 ? -4.130 -0.868 17.328 1.00 95.69 115 LEU A N 1
ATOM 829 C CA . LEU A 1 115 ? -3.045 -0.988 18.306 1.00 95.69 115 LEU A CA 1
ATOM 830 C C . LEU A 1 115 ? -2.063 -2.117 17.962 1.00 95.69 115 LEU A C 1
ATOM 832 O O . LEU A 1 115 ? -0.880 -2.026 18.291 1.00 95.69 115 LEU A O 1
ATOM 836 N N . THR A 1 116 ? -2.563 -3.186 17.345 1.00 94.94 116 THR A N 1
ATOM 837 C CA . THR A 1 116 ? -1.780 -4.382 16.999 1.00 9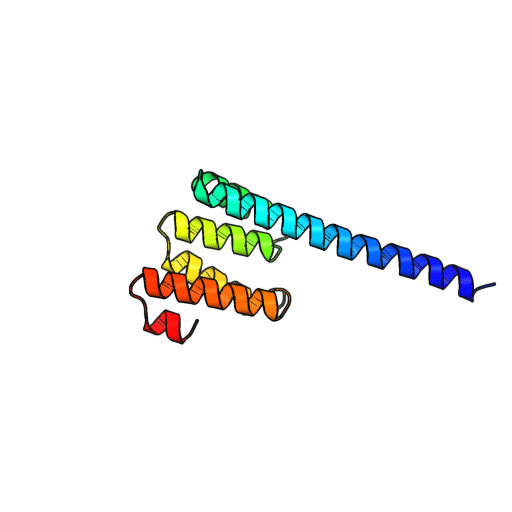4.94 116 THR A CA 1
ATOM 838 C C . THR A 1 116 ? -1.323 -4.438 15.545 1.00 94.94 116 THR A C 1
ATOM 840 O O . THR A 1 116 ? -0.695 -5.429 15.171 1.00 94.94 116 THR A O 1
ATOM 843 N N . ALA A 1 117 ? -1.674 -3.423 14.749 1.00 89.50 117 ALA A N 1
ATOM 844 C CA . ALA A 1 117 ? -1.385 -3.351 13.322 1.00 89.50 117 ALA A CA 1
ATOM 845 C C . ALA A 1 117 ? 0.113 -3.476 13.037 1.00 89.50 117 ALA A C 1
ATOM 847 O O . ALA A 1 117 ? 0.928 -2.774 13.685 1.00 89.50 117 ALA A O 1
#

Radius of gyration: 17.45 Å; Cα contacts (8 Å, |Δi|>4): 133; chains: 1; bounding box: 59×21×38 Å

Solvent-accessible surface area (backbone atoms only — not comparable to full-atom values): 5885 Å² total; per-residue (Å²): 126,73,70,64,64,56,54,59,57,56,58,56,53,56,56,52,56,52,51,50,52,54,52,49,49,53,52,33,52,51,32,60,60,33,35,79,79,41,22,68,60,26,26,53,52,14,49,56,45,28,73,77,69,59,43,53,48,26,54,48,36,27,18,53,12,31,32,70,70,68,40,25,60,64,15,18,52,48,23,36,51,38,40,68,37,97,72,28,72,53,72,68,54,19,52,49,27,28,52,54,16,23,53,31,17,50,74,63,76,32,59,72,58,27,75,70,76